Protein AF-A0A7X7KE21-F1 (afdb_monomer_lite)

Structure (mmCIF, N/CA/C/O backbone):
data_AF-A0A7X7KE21-F1
#
_entry.id   AF-A0A7X7KE21-F1
#
loop_
_atom_site.group_PDB
_atom_site.id
_atom_site.type_symbol
_atom_site.label_atom_id
_atom_site.label_alt_id
_atom_site.label_comp_id
_atom_site.label_asym_id
_atom_site.label_entity_id
_atom_site.label_seq_id
_atom_site.pdbx_PDB_ins_code
_atom_site.Cartn_x
_atom_site.Cartn_y
_atom_site.Cartn_z
_atom_site.occupancy
_atom_site.B_iso_or_equiv
_atom_site.auth_seq_id
_atom_site.auth_comp_id
_atom_site.auth_asym_id
_atom_site.auth_atom_id
_atom_site.pdbx_PDB_model_num
ATOM 1 N N . MET A 1 1 ? -4.886 45.426 -7.529 1.00 39.47 1 MET A N 1
ATOM 2 C CA . MET A 1 1 ? -5.131 44.129 -8.197 1.00 39.47 1 MET A CA 1
ATOM 3 C C . MET A 1 1 ? -3.800 43.569 -8.687 1.00 39.47 1 MET A C 1
ATOM 5 O O . MET A 1 1 ? -3.249 44.107 -9.636 1.00 39.47 1 MET A O 1
ATOM 9 N N . ARG A 1 2 ? -3.221 42.576 -7.998 1.00 37.31 2 ARG A N 1
ATOM 10 C CA . ARG A 1 2 ? -1.979 41.909 -8.430 1.00 37.31 2 ARG A CA 1
ATOM 11 C C . ARG A 1 2 ? -2.342 40.585 -9.100 1.00 37.31 2 ARG A C 1
ATOM 13 O O . ARG A 1 2 ? -2.834 39.679 -8.438 1.00 37.31 2 ARG A O 1
ATOM 20 N N . SER A 1 3 ? -2.113 40.518 -10.407 1.00 41.53 3 SER A N 1
ATOM 21 C CA . SER A 1 3 ? -2.098 39.284 -11.190 1.00 41.53 3 SER A CA 1
ATOM 22 C C . SER A 1 3 ? -0.926 38.421 -10.714 1.00 41.53 3 SER A C 1
ATOM 24 O O . SER A 1 3 ? 0.230 38.829 -10.827 1.00 41.53 3 SER A O 1
ATOM 26 N N . LEU A 1 4 ? -1.220 37.256 -10.131 1.00 38.09 4 LEU A N 1
ATOM 27 C CA . LEU A 1 4 ? -0.234 36.200 -9.914 1.00 38.09 4 LEU A CA 1
ATOM 28 C C . LEU A 1 4 ? -0.260 35.291 -11.139 1.00 38.09 4 LEU A C 1
ATOM 30 O O . LEU A 1 4 ? -1.099 34.401 -11.264 1.00 38.09 4 LEU A O 1
ATOM 34 N N . SER A 1 5 ? 0.672 35.546 -12.051 1.00 42.53 5 SER A N 1
ATOM 35 C CA . SER A 1 5 ? 0.975 34.651 -13.160 1.00 42.53 5 SER A CA 1
ATOM 36 C C . SER A 1 5 ? 1.654 33.396 -12.601 1.00 42.53 5 SER A C 1
ATOM 38 O O . SER A 1 5 ? 2.823 33.432 -12.217 1.00 42.53 5 SER A O 1
ATOM 40 N N . VAL A 1 6 ? 0.916 32.287 -12.498 1.00 44.84 6 VAL A N 1
ATOM 41 C CA . VAL A 1 6 ? 1.470 30.975 -12.129 1.00 44.84 6 VAL A CA 1
ATOM 42 C C . VAL A 1 6 ? 1.762 30.201 -13.410 1.00 44.84 6 VAL A C 1
ATOM 44 O O . VAL A 1 6 ? 1.015 29.324 -13.831 1.00 44.84 6 VAL A O 1
ATOM 47 N N . SER A 1 7 ? 2.892 30.529 -14.034 1.00 48.69 7 SER A N 1
ATOM 48 C CA . SER A 1 7 ? 3.575 29.621 -14.957 1.00 48.69 7 SER A CA 1
ATOM 49 C C . SER A 1 7 ? 4.307 28.564 -14.127 1.00 48.69 7 SER A C 1
ATOM 51 O O . SER A 1 7 ? 5.497 28.678 -13.836 1.00 48.69 7 SER A O 1
ATOM 53 N N . GLY A 1 8 ? 3.587 27.528 -13.714 1.00 43.62 8 GLY A N 1
ATOM 54 C CA . GLY A 1 8 ? 4.168 26.329 -13.128 1.00 43.62 8 GLY A CA 1
ATOM 55 C C . GLY A 1 8 ? 3.390 25.136 -13.640 1.00 43.62 8 GLY A C 1
ATOM 56 O O . GLY A 1 8 ? 2.171 25.115 -13.501 1.00 43.62 8 GLY A O 1
ATOM 57 N N . ARG A 1 9 ? 4.069 24.155 -14.253 1.00 43.41 9 ARG A N 1
ATOM 58 C CA . ARG A 1 9 ? 3.460 22.860 -14.594 1.00 43.41 9 ARG A CA 1
ATOM 59 C C . ARG A 1 9 ? 2.644 22.392 -13.391 1.00 43.41 9 ARG A C 1
ATOM 61 O O . ARG A 1 9 ? 3.226 22.133 -12.338 1.00 43.41 9 ARG A O 1
ATOM 68 N N . SER A 1 10 ? 1.324 22.303 -13.549 1.00 46.75 10 SER A N 1
ATOM 69 C CA . SER A 1 10 ? 0.475 21.594 -12.598 1.00 46.75 10 SER A CA 1
ATOM 70 C C . SER A 1 10 ? 0.991 20.163 -12.562 1.00 46.75 10 SER A C 1
ATOM 72 O O . SER A 1 10 ? 0.766 19.383 -13.486 1.00 46.75 10 SER A O 1
ATOM 74 N N . VAL A 1 11 ? 1.779 19.836 -11.540 1.00 55.41 11 VAL A N 1
ATOM 75 C CA . VAL A 1 11 ? 2.056 18.446 -11.202 1.00 55.41 11 VAL A CA 1
ATOM 76 C C . VAL A 1 11 ? 0.719 17.930 -10.698 1.00 55.41 11 VAL A C 1
ATOM 78 O O . VAL A 1 11 ? 0.374 18.137 -9.536 1.00 55.41 11 VAL A O 1
ATOM 81 N N . ASN A 1 12 ? -0.083 17.378 -11.608 1.00 69.38 12 ASN A N 1
ATOM 82 C CA . ASN A 1 12 ? -1.365 16.786 -11.266 1.00 69.38 12 ASN A CA 1
ATOM 83 C C . ASN A 1 12 ? -1.078 15.679 -10.254 1.00 69.38 12 ASN A C 1
ATOM 85 O O . ASN A 1 12 ? -0.478 14.658 -10.594 1.00 69.38 12 ASN A O 1
ATOM 89 N N . ALA A 1 13 ? -1.438 15.923 -8.993 1.00 76.62 13 ALA A N 1
ATOM 90 C CA . ALA A 1 13 ? -1.272 14.934 -7.947 1.00 76.62 13 ALA A CA 1
ATOM 91 C C . ALA A 1 13 ? -2.012 13.655 -8.374 1.00 76.62 13 ALA A C 1
ATOM 93 O O . ALA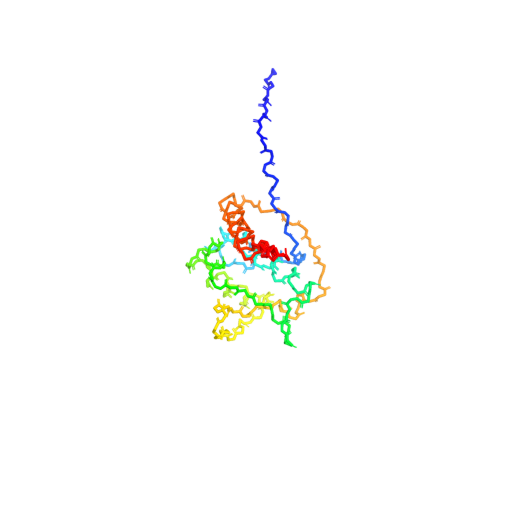 A 1 13 ? -3.138 13.744 -8.872 1.00 76.62 13 ALA A O 1
ATOM 94 N N . PRO A 1 14 ? -1.397 12.472 -8.226 1.00 85.00 14 PRO A N 1
ATOM 95 C CA . PRO A 1 14 ? -2.028 11.234 -8.646 1.00 85.00 14 PRO A CA 1
ATOM 96 C C . PRO A 1 14 ? -3.338 11.031 -7.880 1.00 85.00 14 PRO A C 1
ATOM 98 O O . PRO A 1 14 ? -3.384 11.164 -6.654 1.00 85.00 14 PRO A O 1
ATOM 101 N N . LEU A 1 15 ? -4.388 10.697 -8.631 1.00 91.44 15 LEU A N 1
ATOM 102 C CA . LEU A 1 15 ? -5.665 10.252 -8.091 1.00 91.44 15 LEU A CA 1
ATOM 103 C C . LEU A 1 15 ? -5.567 8.769 -7.750 1.00 91.44 15 LEU A C 1
ATOM 105 O O . LEU A 1 15 ? -5.168 7.952 -8.580 1.00 91.44 15 LEU A O 1
ATOM 109 N N . LEU A 1 16 ? -5.934 8.435 -6.521 1.00 93.56 16 LEU A N 1
ATOM 110 C CA . LEU A 1 16 ? -5.954 7.080 -6.003 1.00 93.56 16 LEU A CA 1
ATOM 111 C C . LEU A 1 16 ? -7.399 6.633 -5.802 1.00 93.56 16 LEU A C 1
ATOM 113 O O . LEU A 1 16 ? -8.150 7.282 -5.082 1.00 93.56 16 LEU A O 1
ATOM 117 N N . ALA A 1 17 ? -7.774 5.513 -6.410 1.00 93.31 17 ALA A N 1
ATOM 118 C CA . ALA A 1 17 ? -8.998 4.794 -6.075 1.00 93.31 17 ALA A CA 1
ATOM 119 C C . ALA A 1 17 ? -8.814 4.042 -4.751 1.00 93.31 17 ALA A C 1
ATOM 121 O O . ALA A 1 17 ? -7.953 3.166 -4.668 1.00 93.31 17 ALA A O 1
ATOM 122 N N . VAL A 1 18 ? -9.610 4.382 -3.738 1.00 93.50 18 VAL A N 1
ATOM 123 C CA . VAL A 1 18 ? -9.610 3.744 -2.410 1.00 93.50 18 VAL A CA 1
ATOM 124 C C . VAL A 1 18 ? -11.040 3.423 -1.969 1.00 93.50 18 VAL A C 1
ATOM 126 O O . VAL A 1 18 ? -11.953 4.127 -2.410 1.00 93.50 18 VAL A O 1
ATOM 129 N N . PRO A 1 19 ? -11.261 2.402 -1.118 1.00 92.94 19 PRO A N 1
ATOM 130 C CA . PRO A 1 19 ? -12.591 2.118 -0.584 1.00 92.94 19 PRO A CA 1
ATOM 131 C C . PRO A 1 19 ? -13.197 3.360 0.084 1.00 92.94 19 PRO A C 1
ATOM 133 O O . PRO A 1 19 ? -12.514 4.079 0.821 1.00 92.94 19 PRO A O 1
ATOM 136 N N . ALA A 1 20 ? -14.459 3.654 -0.222 1.00 91.69 20 ALA A N 1
ATOM 137 C CA . ALA A 1 20 ? -15.101 4.917 0.127 1.00 91.69 20 ALA A CA 1
ATOM 138 C C . ALA A 1 20 ? -15.248 5.111 1.640 1.00 91.69 20 ALA A C 1
ATOM 140 O O . ALA A 1 20 ? -15.083 6.232 2.119 1.00 91.69 20 ALA A O 1
ATOM 141 N N . GLU A 1 21 ? -15.480 4.021 2.373 1.00 91.25 21 GLU A N 1
ATOM 142 C CA . GLU A 1 21 ? -15.661 4.013 3.829 1.00 91.25 21 GLU A CA 1
ATOM 143 C C . GLU A 1 21 ? -14.356 4.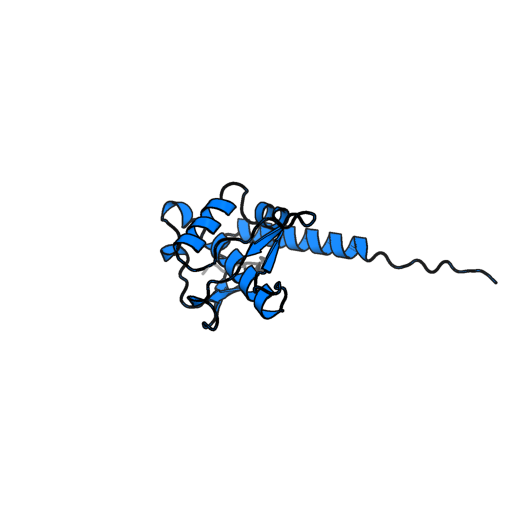221 4.607 1.00 91.25 21 GLU A C 1
ATOM 145 O O . GLU A 1 21 ? -14.380 4.474 5.809 1.00 91.25 21 GLU A O 1
ATOM 150 N N . ILE A 1 22 ? -13.202 4.148 3.937 1.00 92.44 22 ILE A N 1
ATOM 151 C CA . ILE A 1 22 ? -11.912 4.300 4.600 1.00 92.44 22 ILE A CA 1
ATOM 152 C C . ILE A 1 22 ? -11.527 5.773 4.703 1.00 92.44 22 ILE A C 1
ATOM 154 O O . ILE A 1 22 ? -11.245 6.456 3.708 1.00 92.44 22 ILE A O 1
ATOM 158 N N . ASP A 1 23 ? -11.434 6.233 5.949 1.00 91.75 23 ASP A N 1
ATOM 159 C CA . ASP A 1 23 ? -10.717 7.440 6.336 1.00 91.75 23 ASP A CA 1
ATOM 160 C C . ASP A 1 23 ? -9.365 7.062 6.976 1.00 91.75 23 ASP A C 1
ATOM 162 O O . ASP A 1 23 ? -9.325 6.565 8.106 1.00 91.75 23 ASP A O 1
ATOM 166 N N . PRO A 1 24 ? -8.233 7.295 6.286 1.00 88.25 24 PRO A N 1
ATOM 167 C CA . PRO A 1 24 ? -6.908 6.973 6.809 1.00 88.25 24 PRO A CA 1
ATOM 168 C C . PRO A 1 24 ? -6.589 7.641 8.147 1.00 88.25 24 PRO A C 1
ATOM 170 O O . PRO A 1 24 ? -5.793 7.103 8.911 1.00 88.25 24 PRO A O 1
ATOM 173 N N . GLU A 1 25 ? -7.157 8.815 8.439 1.00 90.56 25 GLU A N 1
ATOM 174 C CA . GLU A 1 25 ? -6.875 9.529 9.690 1.00 90.56 25 GLU A CA 1
ATOM 175 C C . GLU A 1 25 ? -7.583 8.900 10.901 1.00 90.56 25 GLU A C 1
ATOM 177 O O . GLU A 1 25 ? -7.117 9.063 12.036 1.00 90.56 25 GLU A O 1
ATOM 182 N N . GLN A 1 26 ? -8.667 8.159 10.649 1.00 91.88 26 GLN A N 1
ATOM 183 C CA . GLN A 1 26 ? -9.404 7.377 11.645 1.00 91.88 26 GLN A CA 1
ATOM 184 C C . GLN A 1 26 ? -8.829 5.969 11.796 1.00 91.88 26 GLN A C 1
ATOM 186 O O . GLN A 1 26 ? -8.735 5.459 12.907 1.00 91.88 26 GLN A O 1
ATOM 191 N N . VAL A 1 27 ? -8.405 5.366 10.683 1.00 93.56 27 VAL A N 1
ATOM 192 C CA . VAL A 1 27 ? -7.820 4.020 10.645 1.00 93.56 27 VAL A CA 1
ATOM 193 C C . VAL A 1 27 ? -6.416 3.988 11.251 1.00 93.56 27 VAL A C 1
ATOM 195 O O . VAL A 1 27 ? -6.046 3.033 11.930 1.00 93.56 27 VAL A O 1
ATOM 198 N N . LEU A 1 28 ? -5.602 5.018 11.009 1.00 95.12 28 LEU A N 1
ATOM 199 C CA . LEU A 1 28 ? -4.234 5.057 11.517 1.00 95.12 28 LEU A CA 1
ATOM 200 C C . LEU A 1 28 ? -4.176 5.640 12.939 1.00 95.12 28 LEU A C 1
ATOM 202 O O . LEU A 1 28 ? -4.790 6.676 13.212 1.00 95.12 28 LEU A O 1
ATOM 206 N N . PRO A 1 29 ? -3.342 5.075 13.837 1.00 95.19 29 PRO A N 1
ATOM 207 C CA . PRO A 1 29 ? -3.103 5.671 15.146 1.00 95.19 29 PRO A CA 1
ATOM 208 C C . PRO A 1 29 ? -2.502 7.073 14.994 1.00 95.19 29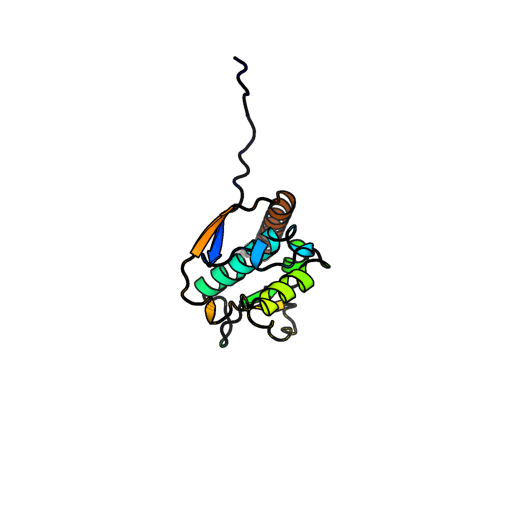 PRO A C 1
ATOM 210 O O . PRO A 1 29 ? -1.776 7.345 14.036 1.00 95.19 29 PRO A O 1
ATOM 213 N N . THR A 1 30 ? -2.720 7.956 15.975 1.00 95.19 30 THR A N 1
ATOM 214 C CA . THR A 1 30 ? -2.327 9.381 15.917 1.00 95.19 30 THR A CA 1
ATOM 215 C C . THR A 1 30 ? -0.884 9.599 15.451 1.00 95.19 30 THR A C 1
ATOM 217 O O . THR A 1 30 ? -0.625 10.439 14.591 1.00 95.19 30 THR A O 1
ATOM 220 N N . ARG A 1 31 ? 0.057 8.780 15.942 1.00 94.88 31 ARG A N 1
ATOM 221 C CA . ARG A 1 31 ? 1.487 8.835 15.577 1.00 94.88 31 ARG A CA 1
ATOM 222 C C . ARG A 1 31 ? 1.777 8.562 14.090 1.00 94.88 31 ARG A C 1
ATOM 224 O O . ARG A 1 31 ? 2.839 8.931 13.600 1.00 94.88 31 ARG A O 1
ATOM 231 N N . LEU A 1 32 ? 0.855 7.906 13.383 1.00 95.31 32 LEU A N 1
ATOM 232 C CA . LEU A 1 32 ? 0.951 7.533 11.971 1.00 95.31 32 LEU A CA 1
ATOM 233 C C . LEU A 1 32 ? 0.065 8.378 11.051 1.00 95.31 32 LEU A C 1
ATOM 235 O O . LEU A 1 32 ? 0.140 8.191 9.840 1.00 95.31 32 LEU A O 1
ATOM 239 N N . ARG A 1 33 ? -0.715 9.341 11.555 1.00 94.38 33 ARG A N 1
ATOM 240 C CA . ARG A 1 33 ? -1.578 10.185 10.701 1.00 94.38 33 ARG A CA 1
ATOM 241 C C . ARG A 1 33 ? -0.802 10.958 9.635 1.00 94.38 33 ARG A C 1
ATOM 243 O O . ARG A 1 33 ? -1.250 11.069 8.500 1.00 94.38 33 ARG A O 1
ATOM 250 N N . CYS A 1 34 ? 0.436 11.368 9.928 1.00 93.69 34 CYS A N 1
ATOM 251 C CA . CYS A 1 34 ? 1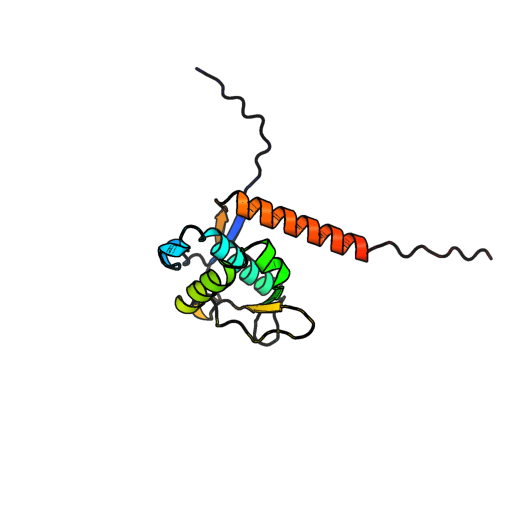.343 11.966 8.936 1.00 93.69 34 CYS A CA 1
ATOM 252 C C . CYS A 1 34 ? 1.751 11.004 7.797 1.00 93.69 34 CYS A C 1
ATOM 254 O O . CYS A 1 34 ? 2.460 11.392 6.870 1.00 93.69 34 CYS A O 1
ATOM 256 N N . ARG A 1 35 ? 1.346 9.731 7.877 1.00 95.69 35 ARG A N 1
ATOM 257 C CA . ARG A 1 35 ? 1.572 8.667 6.895 1.00 95.69 35 ARG A CA 1
ATOM 258 C C . ARG A 1 35 ? 0.279 8.216 6.205 1.00 95.69 35 ARG A C 1
ATOM 260 O O . ARG A 1 35 ? 0.358 7.238 5.466 1.00 95.69 35 ARG A O 1
ATOM 267 N N . ALA A 1 36 ? -0.841 8.924 6.378 1.00 96.38 36 ALA A N 1
ATOM 268 C CA . ALA A 1 36 ? -2.128 8.654 5.723 1.00 96.38 36 ALA A CA 1
ATOM 269 C C . ALA A 1 36 ? -1.991 8.363 4.219 1.00 96.38 36 ALA A C 1
ATOM 271 O O . ALA A 1 36 ? -2.475 7.351 3.721 1.00 96.38 36 ALA A O 1
ATOM 272 N N . ASP A 1 37 ? -1.218 9.182 3.516 1.00 96.06 37 ASP A N 1
ATOM 273 C CA . ASP A 1 37 ? -0.979 9.032 2.082 1.00 96.06 37 ASP A CA 1
ATOM 274 C C . ASP A 1 37 ? -0.238 7.740 1.701 1.00 96.06 37 ASP A C 1
ATOM 276 O O . ASP A 1 37 ? -0.475 7.183 0.629 1.00 96.06 37 ASP A O 1
ATOM 280 N N . ASN A 1 38 ? 0.621 7.213 2.583 1.00 96.31 38 ASN A N 1
ATOM 281 C CA . ASN A 1 38 ? 1.251 5.909 2.358 1.00 96.31 38 ASN A CA 1
ATOM 282 C C . ASN A 1 38 ? 0.214 4.782 2.426 1.00 96.31 38 ASN A C 1
ATOM 284 O O . ASN A 1 38 ? 0.282 3.848 1.630 1.00 96.31 38 ASN A O 1
ATOM 288 N N . ALA A 1 39 ? -0.734 4.873 3.365 1.00 96.69 39 ALA A N 1
ATOM 289 C CA . ALA A 1 39 ? -1.827 3.914 3.479 1.00 96.69 39 ALA A CA 1
ATOM 290 C C . ALA A 1 39 ? -2.743 3.987 2.250 1.00 96.69 39 ALA A C 1
ATOM 292 O O . ALA A 1 39 ? -2.993 2.962 1.625 1.00 96.69 39 ALA A O 1
ATOM 293 N N . LEU A 1 40 ? -3.149 5.194 1.836 1.00 96.62 40 LEU A N 1
ATOM 294 C CA . LEU A 1 40 ? -3.952 5.404 0.624 1.00 96.62 40 LEU A CA 1
ATOM 295 C C . LEU A 1 40 ? -3.282 4.809 -0.616 1.00 96.62 40 LEU A C 1
ATOM 297 O O . LEU A 1 40 ? -3.918 4.087 -1.381 1.00 96.62 40 LEU A O 1
ATOM 301 N N . TRP A 1 41 ? -1.988 5.079 -0.803 1.00 96.38 41 TRP A N 1
ATOM 302 C CA . TRP A 1 41 ? -1.231 4.526 -1.921 1.00 96.38 41 TRP A CA 1
ATOM 303 C C . TRP A 1 41 ? -1.196 2.993 -1.895 1.00 96.38 41 TRP A C 1
ATOM 305 O O . TRP A 1 41 ? -1.359 2.352 -2.937 1.00 96.38 41 TRP A O 1
ATOM 315 N N . MET A 1 42 ? -1.018 2.395 -0.715 1.00 96.31 42 MET A N 1
ATOM 316 C CA . MET A 1 42 ? -1.007 0.944 -0.562 1.00 96.31 42 MET A CA 1
ATOM 317 C C . MET A 1 42 ? -2.376 0.329 -0.878 1.00 96.31 42 MET A C 1
ATOM 319 O O . MET A 1 42 ? -2.439 -0.607 -1.673 1.00 96.31 42 MET A O 1
ATOM 323 N N . LEU A 1 43 ? -3.462 0.880 -0.326 1.00 96.50 43 LEU A N 1
ATOM 324 C CA . LEU A 1 43 ? -4.829 0.413 -0.584 1.00 96.50 43 LEU A CA 1
ATOM 325 C C . LEU A 1 43 ? -5.187 0.514 -2.064 1.00 96.50 43 LEU A C 1
ATOM 327 O O . LEU A 1 43 ? -5.696 -0.444 -2.639 1.00 96.50 43 LEU A O 1
ATOM 331 N N . HIS A 1 44 ? -4.840 1.633 -2.698 1.00 96.31 44 HIS A N 1
ATOM 332 C CA . HIS A 1 44 ? -5.001 1.806 -4.134 1.00 96.31 44 HIS A CA 1
ATOM 333 C C . HIS A 1 44 ? -4.238 0.753 -4.936 1.00 96.31 44 HIS A C 1
ATOM 335 O O . HIS A 1 44 ? -4.780 0.165 -5.866 1.00 96.31 44 HIS A O 1
ATOM 341 N N . THR A 1 45 ? -2.984 0.491 -4.567 1.00 96.19 45 THR A N 1
ATOM 342 C CA . THR A 1 45 ? -2.147 -0.486 -5.271 1.00 96.19 45 THR A CA 1
ATOM 343 C C . THR A 1 45 ? -2.723 -1.896 -5.160 1.00 96.19 45 THR A C 1
ATOM 345 O O . THR A 1 45 ? -2.720 -2.626 -6.150 1.00 96.19 45 THR A O 1
ATOM 348 N N . ILE A 1 46 ? -3.233 -2.274 -3.983 1.00 96.06 46 ILE A N 1
ATOM 349 C CA . ILE A 1 46 ? -3.908 -3.560 -3.786 1.00 96.06 46 ILE A CA 1
ATOM 350 C C . ILE A 1 46 ? -5.177 -3.611 -4.634 1.00 96.06 46 ILE A C 1
ATOM 352 O O . ILE A 1 46 ? -5.309 -4.510 -5.454 1.00 96.06 46 ILE A O 1
ATOM 356 N N . ALA A 1 47 ? -6.053 -2.614 -4.507 1.00 94.75 47 ALA A N 1
ATOM 357 C CA . ALA A 1 47 ? -7.323 -2.563 -5.222 1.00 94.75 47 ALA A CA 1
ATOM 358 C C . ALA A 1 47 ? -7.153 -2.654 -6.744 1.00 94.75 47 ALA A C 1
ATOM 360 O O . ALA A 1 47 ? -7.817 -3.453 -7.396 1.00 94.75 47 ALA A O 1
ATOM 361 N N . VAL A 1 48 ? -6.228 -1.876 -7.310 1.00 94.38 48 VAL A N 1
ATOM 362 C CA . VAL A 1 48 ? -5.964 -1.875 -8.753 1.00 94.38 48 VAL A CA 1
ATOM 363 C C . VAL A 1 48 ? -5.423 -3.224 -9.222 1.00 94.38 48 VAL A C 1
ATOM 365 O O . VAL A 1 48 ? -5.899 -3.752 -10.221 1.00 94.38 48 VAL A O 1
ATOM 368 N N . LYS A 1 49 ? -4.464 -3.816 -8.500 1.00 95.19 49 LYS A N 1
ATOM 369 C CA . LYS A 1 49 ? -3.934 -5.143 -8.850 1.00 95.19 49 LYS A CA 1
ATOM 370 C C . LYS A 1 49 ? -4.999 -6.230 -8.744 1.00 95.19 49 LYS A C 1
ATOM 372 O O . LYS A 1 49 ? -5.068 -7.082 -9.620 1.00 95.19 49 LYS A O 1
ATOM 377 N N . THR A 1 50 ? -5.850 -6.177 -7.722 1.00 93.81 50 THR A N 1
ATOM 378 C CA . THR A 1 50 ? -6.996 -7.081 -7.590 1.00 93.81 50 THR A CA 1
ATOM 379 C C . THR A 1 50 ? -7.968 -6.917 -8.757 1.00 93.81 50 THR A C 1
ATOM 381 O O . THR A 1 50 ? -8.358 -7.914 -9.354 1.00 93.81 50 THR A O 1
ATOM 384 N N . ALA A 1 51 ? -8.298 -5.683 -9.149 1.00 92.25 51 ALA A N 1
ATOM 385 C CA . ALA A 1 51 ? -9.196 -5.413 -10.274 1.00 92.25 51 ALA A CA 1
ATOM 386 C C . ALA A 1 51 ? -8.644 -5.908 -11.624 1.00 92.25 51 ALA A C 1
ATOM 388 O O . ALA A 1 51 ? -9.410 -6.364 -12.467 1.00 92.25 51 ALA A O 1
ATOM 389 N N . TYR A 1 52 ? -7.322 -5.864 -11.820 1.00 94.44 52 TYR A N 1
ATOM 390 C CA . TYR A 1 52 ? -6.665 -6.426 -13.006 1.00 94.44 52 TYR A CA 1
ATOM 391 C C . TYR A 1 52 ? -6.423 -7.943 -12.930 1.00 94.44 52 TYR A C 1
ATOM 393 O O . TYR A 1 52 ? -5.822 -8.506 -13.843 1.00 94.44 52 TYR A O 1
ATOM 401 N N . GLY A 1 53 ? -6.862 -8.616 -11.863 1.00 93.56 53 GLY A N 1
ATOM 402 C CA . GLY A 1 53 ? -6.651 -10.053 -11.684 1.00 93.56 53 GLY A CA 1
ATOM 403 C C . GLY A 1 53 ? -5.195 -10.438 -11.401 1.00 93.56 53 GLY A C 1
ATOM 404 O O . GLY A 1 53 ? -4.821 -11.595 -11.561 1.00 93.56 53 GLY A O 1
ATOM 405 N N . GLU A 1 54 ? -4.353 -9.498 -10.954 1.00 94.31 54 GLU A N 1
ATOM 406 C CA . GLU A 1 54 ? -2.965 -9.752 -10.541 1.00 94.31 54 GLU A CA 1
ATOM 407 C C . GLU A 1 54 ? -2.883 -10.334 -9.115 1.00 94.31 54 GLU A C 1
ATOM 409 O O . GLU A 1 54 ? -2.116 -9.864 -8.261 1.00 94.31 54 GLU A O 1
ATOM 414 N N . THR A 1 55 ? -3.695 -11.352 -8.844 1.00 94.38 55 THR A N 1
ATOM 415 C CA . THR A 1 55 ? -3.764 -12.060 -7.563 1.00 94.38 55 THR A CA 1
ATOM 416 C C . THR A 1 55 ? -3.345 -13.516 -7.712 1.00 94.38 55 THR A C 1
ATOM 418 O O . THR A 1 55 ? -3.409 -14.090 -8.796 1.00 94.38 55 THR A O 1
ATOM 421 N N . ASP A 1 56 ? -2.913 -14.135 -6.616 1.00 93.38 56 ASP A N 1
ATOM 422 C CA . ASP A 1 56 ? -2.819 -15.593 -6.552 1.00 93.38 56 ASP A CA 1
ATOM 423 C C . ASP A 1 56 ? -4.200 -16.252 -6.363 1.00 93.38 56 ASP A C 1
ATOM 425 O O . ASP A 1 56 ? -5.227 -15.576 -6.270 1.00 93.38 56 ASP A O 1
ATOM 429 N N . GLU A 1 57 ? -4.219 -17.584 -6.277 1.00 92.69 57 GLU A N 1
ATOM 430 C CA . GLU A 1 57 ? -5.426 -18.405 -6.078 1.00 92.69 57 GLU A CA 1
ATOM 431 C C . GLU A 1 57 ? -6.203 -18.059 -4.797 1.00 92.69 57 GLU A C 1
ATOM 433 O O . GLU A 1 57 ? -7.383 -18.374 -4.675 1.00 92.69 57 GLU A O 1
ATOM 438 N N . ARG A 1 58 ? -5.554 -17.401 -3.830 1.00 91.88 58 ARG A N 1
ATOM 439 C CA . ARG A 1 58 ? -6.150 -16.988 -2.554 1.00 91.88 58 ARG A CA 1
ATOM 440 C C . ARG A 1 58 ? -6.548 -15.507 -2.548 1.00 91.88 58 ARG A C 1
ATOM 442 O O . ARG A 1 58 ? -6.989 -14.995 -1.514 1.00 91.88 58 ARG A O 1
ATOM 449 N N . GLY A 1 59 ? -6.390 -14.813 -3.674 1.00 93.31 59 GLY A N 1
ATOM 450 C CA . GLY A 1 59 ? -6.720 -13.399 -3.830 1.00 93.31 59 GLY A CA 1
ATOM 451 C C . GLY A 1 59 ? -5.631 -12.436 -3.347 1.00 93.31 59 GLY A C 1
ATOM 452 O O . GLY A 1 59 ? -5.882 -11.235 -3.287 1.00 93.31 59 GLY A O 1
ATOM 453 N N . TYR A 1 60 ? -4.428 -12.905 -2.996 1.00 96.06 60 TYR A N 1
ATOM 454 C CA . TYR A 1 60 ? -3.351 -12.015 -2.555 1.00 96.06 60 TYR A CA 1
ATOM 455 C C . TYR A 1 60 ? -2.623 -11.393 -3.746 1.00 96.06 60 TYR A C 1
ATOM 457 O O . TYR A 1 60 ? -2.140 -12.084 -4.643 1.00 96.06 60 TYR A O 1
ATOM 465 N N . VAL A 1 61 ? -2.453 -10.072 -3.710 1.00 95.06 61 VAL A N 1
ATOM 466 C CA . VAL A 1 61 ? -1.583 -9.344 -4.631 1.00 95.06 61 VAL A CA 1
ATOM 467 C C . VAL A 1 61 ? -0.141 -9.409 -4.148 1.00 95.06 61 VAL A C 1
ATOM 469 O O . VAL A 1 61 ? 0.166 -9.207 -2.969 1.00 95.06 61 VAL A O 1
ATOM 472 N N . ARG A 1 62 ? 0.789 -9.649 -5.069 1.00 94.44 62 ARG A N 1
ATOM 473 C CA . ARG A 1 62 ? 2.222 -9.658 -4.751 1.00 94.44 62 ARG A CA 1
ATOM 474 C C . ARG A 1 62 ? 2.785 -8.247 -4.849 1.00 94.44 62 ARG A C 1
ATOM 476 O O . ARG A 1 62 ? 2.808 -7.658 -5.931 1.00 94.44 62 ARG A O 1
ATOM 483 N N . LEU A 1 63 ? 3.298 -7.726 -3.734 1.00 94.62 63 LEU A N 1
ATOM 484 C CA . LEU A 1 63 ? 4.019 -6.452 -3.698 1.00 94.62 63 LEU A CA 1
ATOM 485 C C . LEU A 1 63 ? 5.487 -6.691 -3.341 1.00 94.62 63 LEU A C 1
ATOM 487 O O . LEU A 1 63 ? 5.816 -7.268 -2.301 1.00 94.62 63 LEU A O 1
ATOM 491 N N . HIS A 1 64 ? 6.390 -6.237 -4.213 1.00 92.88 64 HIS A N 1
ATOM 492 C CA . HIS A 1 64 ? 7.827 -6.372 -3.995 1.00 92.88 64 HIS A CA 1
ATOM 493 C C . HIS A 1 64 ? 8.296 -5.487 -2.841 1.00 92.88 64 HIS A C 1
ATOM 495 O O . HIS A 1 64 ? 8.090 -4.271 -2.836 1.00 92.88 64 HIS A O 1
ATOM 501 N N . SER A 1 65 ? 9.049 -6.075 -1.911 1.00 90.12 65 SER A N 1
ATOM 502 C CA . SER A 1 65 ? 9.580 -5.365 -0.744 1.00 90.12 65 SER A CA 1
ATOM 503 C C . SER A 1 65 ? 10.557 -4.245 -1.121 1.00 90.12 65 SER A C 1
ATOM 505 O O . SER A 1 65 ? 10.799 -3.341 -0.326 1.00 90.12 65 SER A O 1
ATOM 507 N N . ALA A 1 66 ? 11.172 -4.297 -2.307 1.00 90.50 66 ALA A N 1
ATOM 508 C CA . ALA A 1 66 ? 12.004 -3.207 -2.819 1.00 90.50 66 ALA A CA 1
ATOM 509 C C . ALA A 1 66 ? 11.161 -1.973 -3.178 1.00 90.50 66 ALA A C 1
ATOM 511 O O . ALA A 1 66 ? 11.457 -0.890 -2.682 1.00 90.50 66 ALA A O 1
ATOM 512 N N . ILE A 1 67 ? 10.072 -2.168 -3.930 1.00 93.06 67 ILE A N 1
ATOM 513 C CA . ILE A 1 67 ? 9.137 -1.104 -4.329 1.00 93.06 67 ILE A CA 1
ATOM 514 C C . ILE A 1 67 ? 8.504 -0.474 -3.089 1.00 93.06 67 ILE A C 1
ATOM 516 O O . ILE A 1 67 ? 8.537 0.744 -2.918 1.00 93.06 67 ILE A O 1
ATOM 520 N N . LEU A 1 68 ? 8.002 -1.315 -2.174 1.00 92.56 68 LEU A N 1
ATOM 521 C CA . LEU A 1 68 ? 7.418 -0.842 -0.921 1.00 92.56 68 LEU A CA 1
ATOM 522 C C . LEU A 1 68 ? 8.402 0.024 -0.137 1.00 92.56 68 LEU A C 1
ATOM 524 O O . LEU A 1 68 ? 8.003 1.078 0.325 1.00 92.56 68 LEU A O 1
ATOM 528 N N . ARG A 1 69 ? 9.681 -0.368 -0.036 1.00 90.94 69 ARG A N 1
ATOM 529 C CA . ARG A 1 69 ? 10.713 0.416 0.671 1.00 90.94 69 ARG A CA 1
ATOM 530 C C . ARG A 1 69 ? 11.119 1.703 -0.051 1.00 90.94 69 ARG A C 1
ATOM 532 O O . ARG A 1 69 ? 11.528 2.653 0.615 1.00 90.94 69 ARG A O 1
ATOM 539 N N . GLY A 1 70 ? 11.050 1.726 -1.382 1.00 91.38 70 GLY A N 1
ATOM 540 C CA . GLY A 1 70 ? 11.314 2.924 -2.184 1.00 91.38 70 GLY A CA 1
ATOM 541 C C . GLY A 1 70 ? 10.228 3.988 -2.007 1.00 91.38 70 GLY A C 1
ATOM 542 O O . GLY A 1 70 ? 10.521 5.184 -1.959 1.00 91.38 70 GLY A O 1
ATOM 543 N N . ILE A 1 71 ? 8.979 3.548 -1.839 1.00 94.44 71 ILE A N 1
ATOM 544 C CA . ILE A 1 71 ? 7.816 4.429 -1.710 1.00 94.44 71 ILE A CA 1
ATOM 545 C C . ILE A 1 71 ? 7.522 4.738 -0.241 1.00 94.44 71 ILE A C 1
ATOM 547 O O . ILE A 1 71 ? 7.551 5.898 0.163 1.00 94.44 71 ILE A O 1
ATOM 551 N N . MET A 1 72 ? 7.321 3.717 0.584 1.00 91.12 72 MET A N 1
ATOM 552 C CA . MET A 1 72 ? 7.106 3.809 2.026 1.00 91.12 72 MET A CA 1
ATOM 553 C C . MET A 1 72 ? 8.446 3.556 2.720 1.00 91.12 72 MET A C 1
ATOM 555 O O . MET A 1 72 ? 9.053 2.505 2.545 1.00 91.12 72 MET A O 1
ATOM 559 N N . SER A 1 73 ? 8.955 4.508 3.505 1.00 88.50 73 SER A N 1
ATOM 560 C CA . SER A 1 73 ? 10.273 4.340 4.134 1.00 88.50 73 SER A CA 1
ATOM 561 C C . SER A 1 73 ? 10.369 3.018 4.915 1.00 88.50 73 SER A C 1
ATOM 563 O O . SER A 1 73 ? 9.375 2.539 5.465 1.00 88.50 73 SER A O 1
ATOM 565 N N . LYS A 1 74 ? 11.578 2.441 5.015 1.00 89.81 74 LYS A N 1
ATOM 566 C CA . LYS A 1 74 ? 11.824 1.143 5.685 1.00 89.81 74 LYS A CA 1
ATOM 567 C C . LYS A 1 74 ? 11.193 1.046 7.083 1.00 89.81 74 LYS A C 1
ATOM 569 O O . LYS A 1 74 ? 10.768 -0.033 7.473 1.00 89.81 74 LYS A O 1
ATOM 574 N N . ARG A 1 75 ? 11.141 2.163 7.818 1.00 90.00 75 ARG A N 1
ATOM 575 C CA . ARG A 1 75 ? 10.531 2.249 9.152 1.00 90.00 75 ARG A CA 1
ATOM 576 C C . ARG A 1 75 ? 9.009 2.405 9.103 1.00 90.00 75 ARG A C 1
ATOM 578 O O . ARG A 1 75 ? 8.318 1.757 9.871 1.00 90.00 75 ARG A O 1
ATOM 585 N N . ALA A 1 76 ? 8.485 3.235 8.199 1.00 90.00 76 ALA A N 1
ATOM 586 C CA . ALA A 1 76 ? 7.049 3.506 8.133 1.00 90.00 76 ALA A CA 1
ATOM 587 C C . ALA A 1 76 ? 6.246 2.321 7.576 1.00 90.00 76 ALA A C 1
ATOM 589 O O . ALA A 1 76 ? 5.117 2.105 7.997 1.00 90.00 76 ALA A O 1
ATOM 590 N N . GLN A 1 77 ? 6.818 1.556 6.642 1.00 94.31 77 GLN A N 1
ATOM 591 C CA . GLN A 1 77 ? 6.129 0.445 5.984 1.00 94.31 77 GLN A CA 1
ATOM 592 C C . GLN A 1 77 ? 5.524 -0.579 6.963 1.00 94.31 77 GLN A C 1
ATOM 594 O O . GLN A 1 77 ? 4.317 -0.797 6.874 1.00 94.31 77 GLN A O 1
ATOM 599 N N . PRO A 1 78 ? 6.283 -1.212 7.880 1.00 94.88 78 PRO A N 1
ATOM 600 C CA . PRO A 1 78 ? 5.707 -2.212 8.778 1.00 94.88 78 PRO A CA 1
ATOM 601 C C . PRO A 1 78 ? 4.658 -1.612 9.719 1.00 94.88 78 PRO A C 1
ATOM 603 O O . PRO A 1 78 ? 3.644 -2.249 9.970 1.00 94.88 78 PRO A O 1
ATOM 606 N N . GLU A 1 79 ? 4.862 -0.377 10.183 1.00 95.94 79 GLU A N 1
ATOM 607 C CA . GLU A 1 79 ? 3.935 0.292 11.098 1.00 95.94 79 GLU A CA 1
ATOM 608 C C . GLU A 1 79 ? 2.593 0.621 10.427 1.00 95.94 79 GLU A C 1
ATOM 610 O O . GLU A 1 79 ? 1.542 0.410 11.024 1.00 95.94 79 GLU A O 1
ATOM 615 N N . VAL A 1 80 ? 2.618 1.095 9.175 1.00 96.44 80 VAL A N 1
ATOM 616 C CA . VAL A 1 80 ? 1.395 1.358 8.398 1.00 96.44 80 VAL A CA 1
ATOM 617 C C . VAL A 1 80 ? 0.668 0.058 8.067 1.00 96.44 80 VAL A C 1
ATOM 619 O O . VAL A 1 80 ? -0.549 0.004 8.188 1.00 96.44 80 VAL A O 1
ATOM 622 N N . VAL A 1 81 ? 1.396 -0.994 7.677 1.00 96.62 81 VAL A N 1
ATOM 623 C CA . VAL A 1 81 ? 0.784 -2.302 7.395 1.00 96.62 81 VAL A CA 1
ATOM 624 C C . VAL A 1 81 ? 0.100 -2.859 8.632 1.00 96.62 81 VAL A C 1
ATOM 626 O O . VAL A 1 81 ? -1.047 -3.273 8.531 1.00 96.62 81 VAL A O 1
ATOM 629 N N . GLN A 1 82 ? 0.774 -2.838 9.783 1.00 97.12 82 GLN A N 1
ATOM 630 C CA . GLN A 1 82 ? 0.184 -3.339 11.019 1.00 97.12 82 GLN A CA 1
ATOM 631 C C . GLN A 1 82 ? -1.083 -2.560 11.380 1.00 97.12 82 GLN A C 1
ATOM 633 O O . GLN A 1 82 ? -2.106 -3.176 11.632 1.00 97.12 82 GLN A O 1
ATOM 638 N N . ALA A 1 83 ? -1.058 -1.226 11.290 1.00 97.38 83 ALA A N 1
ATOM 639 C CA . ALA A 1 83 ? -2.240 -0.411 11.566 1.00 97.38 83 ALA A CA 1
ATOM 640 C C . ALA A 1 83 ? -3.426 -0.724 10.631 1.00 97.38 83 ALA A C 1
ATOM 642 O O . ALA A 1 83 ? -4.570 -0.711 11.069 1.00 97.38 83 ALA A O 1
ATOM 643 N N . LEU A 1 84 ? -3.168 -1.025 9.353 1.00 97.31 84 LEU A N 1
ATOM 644 C CA . LEU A 1 84 ? -4.218 -1.427 8.410 1.00 97.31 84 LEU A CA 1
ATOM 645 C C . LEU A 1 84 ? -4.778 -2.829 8.701 1.00 97.31 84 LEU A C 1
ATOM 647 O O . LEU A 1 84 ? -5.955 -3.063 8.438 1.00 97.31 84 LEU A O 1
ATOM 651 N N . VAL A 1 85 ? -3.949 -3.743 9.213 1.00 97.38 85 VAL A N 1
ATOM 652 C CA . VAL A 1 85 ? -4.380 -5.081 9.652 1.00 97.38 85 VAL A CA 1
ATOM 653 C C . VAL A 1 85 ? -5.209 -4.981 10.929 1.00 97.38 85 VAL A C 1
ATOM 655 O O . VAL A 1 85 ? -6.290 -5.552 10.992 1.00 97.38 85 VAL A O 1
ATOM 658 N N . ASP A 1 86 ? -4.739 -4.215 11.915 1.00 96.81 86 ASP A N 1
ATOM 659 C CA . ASP A 1 86 ? -5.424 -4.027 13.201 1.00 96.81 86 ASP A CA 1
ATOM 660 C C . ASP A 1 86 ? -6.807 -3.381 13.021 1.00 96.81 86 ASP A C 1
ATOM 662 O O . ASP A 1 86 ? -7.732 -3.663 13.775 1.00 96.81 86 ASP A O 1
ATOM 666 N N . ALA A 1 87 ? -6.955 -2.528 12.006 1.00 96.06 87 ALA A N 1
ATOM 667 C CA . ALA A 1 87 ? -8.220 -1.903 11.630 1.00 96.06 87 ALA A CA 1
ATOM 668 C C . ALA A 1 87 ? -9.068 -2.742 10.652 1.00 96.06 87 ALA A C 1
ATOM 670 O O . ALA A 1 87 ? -10.044 -2.229 10.105 1.00 96.06 87 ALA A O 1
ATOM 671 N N . GLU A 1 88 ? -8.678 -3.993 10.387 1.00 96.19 88 GLU A N 1
ATOM 672 C CA . GLU A 1 88 ? -9.379 -4.930 9.498 1.00 96.19 88 GLU A CA 1
ATOM 673 C C . GLU A 1 88 ? -9.623 -4.374 8.083 1.00 96.19 88 GLU A C 1
ATOM 675 O O . GLU A 1 88 ? -10.627 -4.680 7.439 1.00 96.19 88 GLU A O 1
ATOM 680 N N . VAL A 1 89 ? -8.715 -3.537 7.572 1.00 96.88 89 VAL A N 1
ATOM 681 C CA . VAL A 1 89 ? -8.794 -2.977 6.207 1.00 96.88 89 VAL A CA 1
ATOM 682 C C . VAL A 1 89 ? -8.096 -3.891 5.202 1.00 96.88 89 VAL A C 1
ATOM 684 O O . VAL A 1 89 ? -8.525 -4.034 4.055 1.00 96.88 89 VAL A O 1
ATOM 687 N N . ILE A 1 90 ? -7.002 -4.516 5.631 1.00 97.00 90 ILE A N 1
ATOM 688 C CA . ILE A 1 90 ? -6.284 -5.537 4.869 1.00 97.00 90 ILE A CA 1
ATOM 689 C C . ILE A 1 90 ? -6.123 -6.782 5.727 1.00 97.00 90 ILE A C 1
ATOM 691 O O . ILE A 1 90 ? -6.018 -6.690 6.949 1.00 97.00 90 ILE A O 1
ATOM 695 N N . ASP A 1 91 ? -6.033 -7.937 5.084 1.00 96.94 91 ASP A N 1
ATOM 696 C CA . ASP A 1 91 ? -5.724 -9.171 5.795 1.00 96.94 91 ASP A CA 1
ATOM 697 C C . ASP A 1 91 ? -4.251 -9.217 6.226 1.00 96.94 91 ASP A C 1
ATOM 699 O O . ASP A 1 91 ? -3.392 -8.569 5.602 1.00 96.94 91 ASP A O 1
ATOM 703 N N . PRO A 1 92 ? -3.918 -10.035 7.244 1.00 95.81 92 PRO A N 1
ATOM 704 C CA . PRO A 1 92 ? -2.538 -10.333 7.583 1.00 95.81 92 PRO A CA 1
ATOM 705 C C . PRO A 1 92 ? -1.732 -10.726 6.331 1.00 95.81 92 PRO A C 1
ATOM 707 O O . PRO A 1 92 ? -2.188 -11.567 5.542 1.00 95.81 92 PRO A O 1
ATOM 710 N N . PRO A 1 93 ? -0.538 -10.137 6.119 1.00 93.00 93 PRO A N 1
ATOM 711 C CA . PRO A 1 93 ? 0.250 -10.413 4.928 1.00 93.00 93 PRO A CA 1
ATOM 712 C C . PRO A 1 93 ? 0.581 -11.900 4.801 1.00 93.00 93 PRO A C 1
ATOM 714 O O . PRO A 1 93 ? 1.021 -12.529 5.766 1.00 93.00 93 PRO A O 1
ATOM 717 N N . ALA A 1 94 ? 0.444 -12.445 3.592 1.00 91.12 94 ALA A N 1
ATOM 718 C CA . ALA A 1 94 ? 0.849 -13.818 3.319 1.00 91.12 94 ALA A CA 1
ATOM 719 C C . ALA A 1 94 ? 2.368 -13.999 3.537 1.00 91.12 94 ALA A C 1
ATOM 721 O O . ALA A 1 94 ? 3.130 -13.019 3.450 1.00 91.12 94 ALA A O 1
ATOM 722 N N . PRO A 1 95 ? 2.833 -15.243 3.780 1.00 86.56 95 PRO A N 1
ATOM 723 C CA . PRO A 1 95 ? 4.251 -15.542 3.902 1.00 86.56 95 PRO A CA 1
ATOM 724 C C . PRO A 1 95 ? 5.071 -15.005 2.729 1.00 86.56 95 PRO A C 1
ATOM 726 O O . PRO A 1 95 ? 4.592 -14.800 1.613 1.00 86.56 95 PRO A O 1
ATOM 729 N N . TYR A 1 96 ? 6.346 -14.763 3.007 1.00 85.25 96 TYR A N 1
ATOM 730 C CA . TYR A 1 96 ? 7.278 -14.269 2.010 1.00 85.25 96 TYR A CA 1
ATOM 731 C C . TYR A 1 96 ? 7.419 -15.257 0.847 1.00 85.25 96 TYR A C 1
ATOM 733 O O . TYR A 1 96 ? 7.750 -16.424 1.051 1.00 85.25 96 TYR A O 1
ATOM 741 N N . PHE A 1 97 ? 7.240 -14.767 -0.378 1.00 79.81 97 PHE A N 1
ATOM 742 C CA . PHE A 1 97 ? 7.456 -15.567 -1.578 1.00 79.81 97 PHE A CA 1
ATOM 743 C C . PHE A 1 97 ? 8.959 -15.630 -1.876 1.00 79.81 97 PHE A C 1
ATOM 745 O O . PHE A 1 97 ? 9.551 -14.674 -2.402 1.00 79.81 97 PHE A O 1
ATOM 752 N N . ALA A 1 98 ? 9.581 -16.754 -1.506 1.00 75.19 98 ALA A N 1
ATOM 753 C CA . ALA A 1 98 ? 10.990 -17.025 -1.775 1.00 75.19 98 ALA A CA 1
ATOM 754 C C . ALA A 1 98 ? 11.289 -16.915 -3.283 1.00 75.19 98 ALA A C 1
ATOM 756 O O . ALA A 1 98 ? 10.475 -17.281 -4.125 1.00 75.19 98 ALA A O 1
ATOM 757 N N . GLY A 1 99 ? 12.436 -16.327 -3.631 1.00 80.94 99 GLY A N 1
ATOM 758 C CA . GLY A 1 99 ? 12.839 -16.060 -5.020 1.00 80.94 99 GLY A CA 1
ATOM 759 C C . GLY A 1 99 ? 12.308 -14.748 -5.614 1.00 80.94 99 GLY A C 1
ATOM 760 O O . GLY A 1 99 ? 13.014 -14.107 -6.387 1.00 80.94 99 GLY A O 1
ATOM 761 N N . VAL A 1 100 ? 11.130 -14.270 -5.195 1.00 80.19 100 VAL A N 1
ATOM 762 C CA . VAL A 1 100 ? 10.481 -13.078 -5.794 1.00 80.19 100 VAL A CA 1
ATOM 763 C C . VAL A 1 100 ? 10.707 -11.801 -4.968 1.00 80.19 100 VAL A C 1
ATOM 765 O O . VAL A 1 100 ? 10.506 -10.682 -5.441 1.00 80.19 100 VAL A O 1
ATOM 768 N N . LYS A 1 101 ? 11.178 -11.931 -3.722 1.00 89.00 101 LYS A N 1
ATOM 769 C CA . LYS A 1 101 ? 11.348 -10.811 -2.777 1.00 89.00 101 LYS A CA 1
ATOM 770 C C . LYS A 1 101 ? 10.078 -9.967 -2.608 1.00 89.00 101 LYS A C 1
ATOM 772 O O . LYS A 1 101 ? 10.144 -8.735 -2.546 1.00 89.00 101 LYS A O 1
ATOM 777 N N . ALA A 1 102 ? 8.935 -10.641 -2.522 1.00 91.19 102 ALA A N 1
ATOM 778 C CA . ALA A 1 102 ? 7.615 -10.039 -2.383 1.00 91.19 102 ALA A CA 1
ATOM 779 C C . ALA A 1 102 ? 6.852 -10.628 -1.190 1.00 91.19 102 ALA A C 1
ATOM 781 O O . ALA A 1 102 ? 7.112 -11.755 -0.762 1.00 91.19 102 ALA A O 1
ATOM 782 N N . LYS A 1 103 ? 5.901 -9.851 -0.669 1.00 94.25 103 LYS A N 1
ATOM 783 C CA . LYS A 1 103 ? 4.884 -10.311 0.283 1.00 94.25 103 LYS A CA 1
ATOM 784 C C . LYS A 1 103 ? 3.505 -10.217 -0.368 1.00 94.25 103 LYS A C 1
ATOM 786 O O . LYS A 1 103 ? 3.301 -9.375 -1.246 1.00 94.25 103 LYS A O 1
ATOM 791 N N . GLY A 1 104 ? 2.599 -11.099 0.044 1.00 95.62 104 GLY A N 1
ATOM 792 C CA . GLY A 1 104 ? 1.207 -11.068 -0.394 1.00 95.62 104 GLY A CA 1
ATOM 793 C C . GLY A 1 104 ? 0.395 -10.115 0.472 1.00 95.62 104 GLY A C 1
ATOM 794 O O . GLY A 1 104 ? 0.521 -10.146 1.694 1.00 95.62 104 GLY A O 1
ATOM 795 N N . TYR A 1 105 ? -0.442 -9.299 -0.156 1.00 96.88 105 TYR A N 1
ATOM 796 C CA . TYR A 1 105 ? -1.387 -8.407 0.514 1.00 96.88 105 TYR A CA 1
ATOM 797 C C . TYR A 1 105 ? -2.776 -8.581 -0.092 1.00 96.88 105 TYR A C 1
ATOM 799 O O . TYR A 1 105 ? -2.889 -8.861 -1.280 1.00 96.88 105 TYR A O 1
ATOM 807 N N . ARG A 1 106 ? -3.830 -8.419 0.700 1.00 96.50 106 ARG A N 1
ATOM 808 C CA . ARG A 1 106 ? -5.218 -8.548 0.245 1.00 96.50 106 ARG A CA 1
ATOM 809 C C . ARG A 1 106 ? -6.076 -7.552 1.012 1.00 96.50 106 ARG A C 1
ATOM 811 O O . ARG A 1 106 ? -5.802 -7.319 2.187 1.00 96.50 106 ARG A O 1
ATOM 818 N N . LEU A 1 107 ? -7.062 -6.942 0.355 1.00 96.25 107 LEU A N 1
ATOM 819 C CA . LEU A 1 107 ? -8.107 -6.214 1.079 1.00 96.25 107 LEU A CA 1
ATOM 820 C C . LEU A 1 107 ? -8.873 -7.212 1.949 1.00 96.25 107 LEU A C 1
ATOM 822 O O . LEU A 1 107 ? -9.063 -8.352 1.530 1.00 96.25 107 LEU A O 1
ATOM 826 N N . SER A 1 108 ? -9.290 -6.801 3.141 1.00 95.88 108 SER A N 1
ATOM 827 C CA . SER A 1 108 ? -10.114 -7.672 3.976 1.00 95.88 108 SER A CA 1
ATOM 828 C C . SER A 1 108 ? -11.445 -7.968 3.290 1.00 95.88 108 SER A C 1
ATOM 830 O O . SER A 1 108 ? -11.911 -7.203 2.442 1.00 95.88 108 SER A O 1
ATOM 832 N N . GLU A 1 109 ? -12.088 -9.063 3.683 1.00 92.75 109 GLU A N 1
ATOM 833 C CA . GLU A 1 109 ? -13.384 -9.460 3.124 1.00 92.75 109 GLU A CA 1
ATOM 834 C C . GLU A 1 109 ? -14.446 -8.359 3.277 1.00 92.75 109 GLU A C 1
ATOM 836 O O . GLU A 1 109 ? -15.204 -8.102 2.346 1.00 92.75 109 GLU A O 1
ATOM 841 N N . LYS A 1 110 ? -14.412 -7.611 4.389 1.00 92.31 110 LYS A N 1
ATOM 842 C CA . LYS A 1 110 ? -15.284 -6.453 4.650 1.00 92.31 110 LYS A CA 1
ATOM 843 C C . LYS A 1 110 ? -15.150 -5.345 3.599 1.00 92.31 110 LYS A C 1
ATOM 845 O O . LYS A 1 110 ? -16.103 -4.612 3.348 1.00 92.31 110 LYS A O 1
ATOM 850 N N . MET A 1 111 ? -13.960 -5.195 3.023 1.00 92.06 111 MET A N 1
ATOM 851 C CA . MET A 1 111 ? -13.657 -4.169 2.026 1.00 92.06 111 MET A CA 1
ATOM 852 C C . MET A 1 111 ? -13.954 -4.630 0.594 1.00 92.06 111 MET A C 1
ATOM 854 O O . MET A 1 111 ? -13.980 -3.801 -0.319 1.00 92.06 111 MET A O 1
ATOM 858 N N . LEU A 1 112 ? -14.167 -5.930 0.365 1.00 87.56 112 LEU A N 1
ATOM 859 C CA . LEU A 1 112 ? -14.501 -6.452 -0.957 1.00 87.56 112 LEU A CA 1
ATOM 860 C C . LEU A 1 112 ? -15.918 -6.026 -1.360 1.00 87.56 112 LEU A C 1
ATOM 862 O O . LEU A 1 112 ? -16.849 -6.054 -0.563 1.00 87.56 112 LEU A O 1
ATOM 866 N N . GLY A 1 113 ? -16.081 -5.614 -2.619 1.00 84.75 113 GLY A N 1
ATOM 867 C CA . GLY A 1 113 ? -17.373 -5.174 -3.158 1.00 84.75 113 GLY A CA 1
ATOM 868 C C . GLY A 1 113 ? -17.822 -3.779 -2.711 1.00 84.75 113 GLY A C 1
ATOM 869 O O . GLY A 1 113 ? -18.867 -3.312 -3.160 1.00 84.75 113 GLY A O 1
ATOM 870 N N . GLN A 1 114 ? -17.042 -3.087 -1.876 1.00 89.75 114 GLN A N 1
ATOM 871 C CA . GLN A 1 114 ? -17.347 -1.711 -1.503 1.00 89.75 114 GLN A CA 1
ATOM 872 C C . GLN A 1 114 ? -17.145 -0.731 -2.663 1.00 89.75 114 GLN A C 1
ATOM 874 O O . GLN A 1 114 ? -16.339 -0.942 -3.572 1.00 89.75 114 GLN A O 1
ATOM 879 N N . ASN A 1 115 ? -17.855 0.396 -2.592 1.00 93.44 115 ASN A N 1
ATOM 880 C CA . ASN A 1 115 ? -17.659 1.506 -3.515 1.00 93.44 115 ASN A CA 1
ATOM 881 C C . ASN A 1 115 ? -16.267 2.118 -3.342 1.00 93.44 115 ASN A C 1
ATOM 883 O O . ASN A 1 115 ? -15.745 2.215 -2.232 1.00 93.44 115 ASN A O 1
ATOM 887 N N . TYR A 1 116 ? -15.697 2.605 -4.441 1.00 93.94 116 TYR A N 1
ATOM 888 C CA . TYR A 1 116 ? -14.417 3.304 -4.436 1.00 93.94 116 TYR A CA 1
ATOM 889 C C . TYR A 1 116 ? -14.618 4.799 -4.658 1.00 93.94 116 TYR A C 1
ATOM 891 O O . TYR A 1 116 ? -15.461 5.223 -5.447 1.00 93.94 116 TYR A O 1
ATOM 899 N N . ARG A 1 117 ? -13.791 5.605 -3.995 1.00 94.75 117 ARG A N 1
ATOM 900 C CA . ARG A 1 117 ? -13.681 7.046 -4.232 1.00 94.75 117 ARG A CA 1
ATOM 901 C C . ARG A 1 117 ? -12.282 7.401 -4.710 1.00 94.75 117 ARG A C 1
ATOM 903 O O . ARG A 1 117 ? -11.307 6.728 -4.376 1.00 94.75 117 ARG A O 1
ATOM 910 N N . LEU A 1 118 ? -12.189 8.485 -5.473 1.00 94.81 118 LEU A N 1
ATOM 911 C CA . LEU A 1 118 ? -10.912 9.039 -5.905 1.00 94.81 118 LEU A CA 1
ATOM 912 C C . LEU A 1 118 ? -10.399 10.037 -4.866 1.00 94.81 118 LEU A C 1
ATOM 914 O O . LEU A 1 118 ? -11.107 10.961 -4.473 1.00 94.81 118 LEU A O 1
ATOM 918 N N . VAL A 1 119 ? -9.154 9.855 -4.436 1.00 93.88 119 VAL A N 1
ATOM 919 C CA . VAL A 1 119 ? -8.480 10.719 -3.464 1.00 93.88 119 VAL A CA 1
ATOM 920 C C . VAL A 1 119 ? -7.174 11.222 -4.058 1.00 93.88 119 VAL A C 1
ATOM 922 O O . VAL A 1 119 ? -6.378 10.444 -4.580 1.00 93.88 119 VAL A O 1
ATOM 925 N N . MET A 1 120 ? -6.938 12.530 -3.974 1.00 93.75 120 MET A N 1
ATOM 926 C CA . MET A 1 120 ? -5.649 13.117 -4.339 1.00 93.75 120 MET A CA 1
ATOM 927 C C . MET A 1 120 ? -4.639 12.944 -3.206 1.00 93.75 120 MET A C 1
ATOM 929 O O . MET A 1 120 ? -4.946 13.246 -2.051 1.00 93.75 120 MET A O 1
ATOM 933 N N . LEU A 1 121 ? -3.414 12.541 -3.550 1.00 93.44 121 LEU A N 1
ATOM 934 C CA . LEU A 1 121 ? -2.292 12.579 -2.610 1.00 93.44 121 LEU A CA 1
ATOM 935 C C . LEU A 1 121 ? -1.896 14.021 -2.261 1.00 93.44 121 LEU A C 1
ATOM 937 O O . LEU A 1 121 ? -1.788 14.883 -3.135 1.00 93.44 121 LEU A O 1
ATOM 941 N N . ARG A 1 122 ? -1.630 14.266 -0.976 1.00 92.94 122 ARG A N 1
ATOM 942 C CA . ARG A 1 122 ? -1.222 15.559 -0.407 1.00 92.94 122 ARG A CA 1
ATOM 943 C C . ARG A 1 122 ? 0.299 15.644 -0.202 1.00 92.94 122 ARG A C 1
ATOM 945 O O . ARG A 1 122 ? 0.894 16.706 -0.388 1.00 92.94 122 ARG A O 1
AT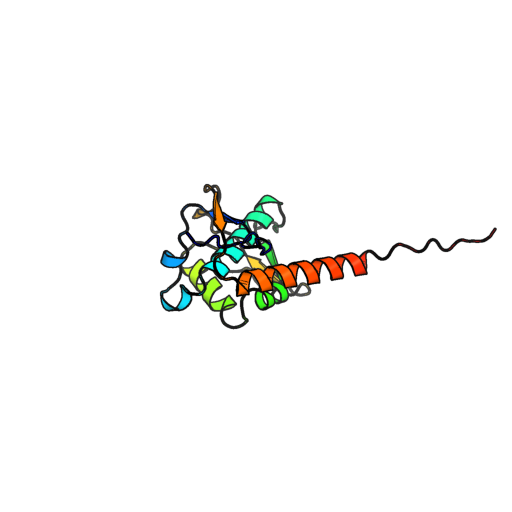OM 952 N N . ASP A 1 123 ? 0.952 14.536 0.151 1.00 93.19 123 ASP A N 1
ATOM 953 C CA . ASP A 1 123 ? 2.392 14.434 0.396 1.00 93.19 123 ASP A CA 1
ATOM 954 C C . ASP A 1 123 ? 3.180 14.480 -0.923 1.00 93.19 123 ASP A C 1
ATOM 956 O O . ASP A 1 123 ? 3.397 13.478 -1.612 1.00 93.19 123 ASP A O 1
ATOM 960 N N . ARG A 1 124 ? 3.702 15.669 -1.237 1.00 92.50 124 ARG A N 1
ATOM 961 C CA . ARG A 1 124 ? 4.548 15.912 -2.416 1.00 92.50 124 ARG A CA 1
ATOM 962 C C . ARG A 1 124 ? 5.807 15.041 -2.454 1.00 92.50 124 ARG A C 1
ATOM 964 O O . ARG A 1 124 ? 6.293 14.731 -3.540 1.00 92.50 124 ARG A O 1
ATOM 971 N N . GLN A 1 125 ? 6.370 14.660 -1.305 1.00 93.19 125 GLN A N 1
ATOM 972 C CA . GLN A 1 125 ? 7.553 13.795 -1.260 1.00 93.19 125 GLN A CA 1
ATOM 973 C C . GLN A 1 125 ? 7.188 12.344 -1.556 1.00 93.19 125 GLN A C 1
ATOM 975 O O . GLN A 1 125 ? 7.989 11.618 -2.146 1.00 93.19 125 GLN A O 1
ATOM 980 N N . LEU A 1 126 ? 5.995 11.900 -1.159 1.00 94.00 126 LEU A N 1
ATOM 981 C CA . LEU A 1 126 ? 5.482 10.598 -1.572 1.00 94.00 126 LEU A CA 1
ATOM 982 C C . LEU A 1 126 ? 5.226 10.559 -3.080 1.00 94.00 126 LEU A C 1
ATOM 984 O O . LEU A 1 126 ? 5.704 9.638 -3.736 1.00 94.00 126 LEU A O 1
ATOM 988 N N . VAL A 1 127 ? 4.573 11.583 -3.640 1.00 94.12 127 VAL A N 1
ATOM 989 C CA . VAL A 1 127 ? 4.331 11.682 -5.092 1.00 94.12 127 VAL A CA 1
ATOM 990 C C . VAL A 1 127 ? 5.642 11.581 -5.874 1.00 94.12 127 VAL A C 1
ATOM 992 O O . VAL A 1 127 ? 5.772 10.718 -6.739 1.00 94.12 127 VAL A O 1
ATOM 995 N N . LYS A 1 128 ? 6.666 12.356 -5.491 1.00 93.56 128 LYS A N 1
ATOM 996 C CA . LYS A 1 128 ? 7.999 12.277 -6.114 1.00 93.56 128 LYS A CA 1
ATOM 997 C C . LYS A 1 128 ? 8.618 10.880 -6.027 1.00 93.56 128 LYS A C 1
ATOM 999 O O . LYS A 1 128 ? 9.270 10.443 -6.971 1.00 93.56 128 LYS A O 1
ATOM 1004 N N . ARG A 1 129 ? 8.456 10.178 -4.899 1.00 94.44 129 ARG A N 1
ATOM 1005 C CA . ARG A 1 129 ? 8.951 8.799 -4.736 1.00 94.44 129 ARG A CA 1
ATOM 1006 C C . ARG A 1 129 ? 8.210 7.826 -5.654 1.00 94.44 129 ARG A C 1
ATOM 1008 O O . ARG A 1 129 ? 8.864 7.020 -6.305 1.00 94.44 129 ARG A O 1
ATOM 1015 N N . ILE A 1 130 ? 6.887 7.946 -5.763 1.00 93.94 130 ILE A N 1
ATOM 1016 C CA . ILE A 1 130 ? 6.064 7.138 -6.677 1.00 93.94 130 ILE A CA 1
ATOM 1017 C C . ILE A 1 130 ? 6.487 7.369 -8.131 1.00 93.94 130 ILE A C 1
ATOM 1019 O O . ILE A 1 130 ? 6.681 6.410 -8.873 1.00 93.94 130 ILE A O 1
ATOM 1023 N N . GLU A 1 131 ? 6.654 8.624 -8.547 1.00 93.12 131 GLU A N 1
ATOM 1024 C CA . GLU A 1 131 ? 7.063 8.972 -9.912 1.00 93.12 131 GLU A CA 1
ATOM 1025 C C . GLU A 1 131 ? 8.450 8.429 -10.255 1.00 93.12 131 GLU A C 1
ATOM 1027 O O . GLU A 1 131 ? 8.620 7.801 -11.300 1.00 93.12 131 GLU A O 1
ATOM 1032 N N . ARG A 1 132 ? 9.426 8.611 -9.355 1.00 93.75 132 ARG A N 1
ATOM 1033 C CA . ARG A 1 132 ? 10.779 8.056 -9.516 1.00 93.75 132 ARG A CA 1
ATOM 1034 C C . ARG A 1 132 ? 10.755 6.541 -9.643 1.00 93.75 132 ARG A C 1
ATOM 1036 O O . ARG A 1 132 ? 11.432 5.994 -10.505 1.00 93.75 132 ARG A O 1
ATOM 1043 N N . GLU A 1 133 ? 9.964 5.872 -8.813 1.00 93.69 133 GLU A N 1
ATOM 1044 C CA . GLU A 1 133 ? 9.870 4.417 -8.840 1.00 93.69 133 GLU A CA 1
ATOM 1045 C C . GLU A 1 133 ? 9.193 3.916 -10.124 1.00 93.69 133 GLU A C 1
ATOM 1047 O O . GLU A 1 133 ? 9.655 2.955 -10.735 1.00 93.69 133 GLU A O 1
ATOM 1052 N N . ARG A 1 134 ? 8.153 4.611 -10.601 1.00 91.44 134 ARG A N 1
ATOM 1053 C CA . ARG A 1 134 ? 7.527 4.334 -11.904 1.00 91.44 134 ARG A CA 1
ATOM 1054 C C . ARG A 1 134 ? 8.497 4.534 -13.064 1.00 91.44 134 ARG A C 1
ATOM 1056 O O . ARG A 1 134 ? 8.479 3.747 -14.003 1.00 91.44 134 ARG A O 1
ATOM 1063 N N . GLU A 1 135 ? 9.308 5.588 -13.031 1.00 93.25 135 GLU A N 1
ATOM 1064 C CA . GLU A 1 135 ? 10.340 5.839 -14.043 1.00 93.25 135 GLU A CA 1
ATOM 1065 C C . GLU A 1 135 ? 11.405 4.739 -14.036 1.00 93.25 135 GLU A C 1
ATOM 1067 O O . GLU A 1 135 ? 11.682 4.158 -15.082 1.00 93.25 135 GLU A O 1
ATOM 1072 N N . ARG A 1 136 ? 11.920 4.372 -12.855 1.00 92.44 136 ARG A N 1
ATOM 1073 C CA . ARG A 1 136 ? 12.871 3.263 -12.689 1.00 92.44 136 ARG A CA 1
ATOM 1074 C C . ARG A 1 136 ? 12.332 1.968 -13.300 1.00 92.44 136 ARG A C 1
ATOM 1076 O O . ARG A 1 136 ? 13.022 1.326 -14.085 1.00 92.44 136 ARG A O 1
ATOM 1083 N N . LEU A 1 137 ? 11.085 1.608 -12.987 1.00 88.19 137 LEU A N 1
ATOM 1084 C CA . LEU A 1 137 ? 10.443 0.403 -13.522 1.00 88.19 137 LEU A CA 1
ATOM 1085 C C . LEU A 1 137 ? 10.245 0.467 -15.043 1.00 88.19 137 LEU A C 1
ATOM 1087 O O . LEU A 1 137 ? 10.454 -0.539 -15.716 1.00 88.19 137 LEU A O 1
ATOM 1091 N N . ARG A 1 138 ? 9.889 1.634 -15.599 1.00 88.81 138 ARG A N 1
ATOM 1092 C CA . ARG A 1 138 ? 9.783 1.824 -17.056 1.00 88.81 138 ARG A CA 1
ATOM 1093 C C . ARG A 1 138 ? 11.132 1.641 -17.751 1.00 88.81 138 ARG A C 1
ATOM 1095 O O . ARG A 1 138 ? 11.193 0.958 -18.768 1.00 88.81 138 ARG A O 1
ATOM 1102 N N . GLN A 1 139 ? 12.211 2.179 -17.186 1.00 89.19 139 GLN A N 1
ATOM 1103 C CA . GLN A 1 139 ? 13.567 2.008 -17.721 1.00 89.19 139 GLN A CA 1
ATOM 1104 C C . GLN A 1 139 ? 14.039 0.550 -17.647 1.00 89.19 139 GLN A C 1
ATOM 1106 O O . GLN A 1 139 ? 14.621 0.042 -18.602 1.00 89.19 139 GLN A O 1
ATOM 1111 N N . GLU A 1 140 ? 13.745 -0.149 -16.547 1.00 86.88 140 GLU A N 1
ATOM 1112 C CA . GLU A 1 140 ? 14.045 -1.580 -16.397 1.00 86.88 140 GLU A CA 1
ATOM 1113 C C . GLU A 1 140 ? 13.251 -2.460 -17.365 1.00 86.88 140 GLU A C 1
ATOM 1115 O O . GLU A 1 140 ? 13.772 -3.454 -17.867 1.00 86.88 140 GLU A O 1
ATOM 1120 N N . GLN A 1 141 ? 11.994 -2.113 -17.643 1.00 83.75 141 GLN A N 1
ATOM 1121 C CA . GLN A 1 141 ? 11.218 -2.794 -18.676 1.00 83.75 141 GLN A CA 1
ATOM 1122 C C . GLN A 1 141 ? 11.803 -2.519 -20.065 1.00 83.75 141 GLN A C 1
ATOM 1124 O O . GLN A 1 141 ? 12.040 -3.464 -20.813 1.00 83.75 141 GLN A O 1
ATOM 1129 N N . ALA A 1 142 ? 12.125 -1.264 -20.387 1.00 85.38 142 ALA A N 1
ATOM 1130 C CA . ALA A 1 142 ? 12.696 -0.892 -21.680 1.00 85.38 142 ALA A CA 1
ATOM 1131 C C . ALA A 1 142 ? 14.053 -1.569 -21.952 1.00 85.38 142 ALA A C 1
ATOM 1133 O O . ALA A 1 142 ? 14.301 -2.015 -23.070 1.00 85.38 142 ALA A O 1
ATOM 1134 N N . SER A 1 143 ? 14.915 -1.711 -20.938 1.00 82.06 143 SER A N 1
ATOM 1135 C CA . SER A 1 143 ? 16.221 -2.372 -21.086 1.00 82.06 143 SER A CA 1
ATOM 1136 C C . SER A 1 143 ? 16.119 -3.885 -21.293 1.00 82.06 143 SER A C 1
ATOM 1138 O O . SER A 1 143 ? 16.987 -4.477 -21.931 1.00 82.06 143 SER A O 1
ATOM 1140 N N . ARG A 1 144 ? 15.045 -4.520 -20.806 1.00 79.19 144 ARG A N 1
ATOM 1141 C CA . ARG A 1 144 ? 14.736 -5.929 -21.104 1.00 79.19 144 ARG A CA 1
ATOM 1142 C C . ARG A 1 144 ? 14.201 -6.121 -22.523 1.00 79.19 144 ARG A C 1
ATOM 1144 O O . ARG A 1 144 ? 14.384 -7.190 -23.089 1.00 79.19 144 ARG A O 1
ATOM 1151 N N . TRP A 1 145 ? 13.562 -5.099 -23.087 1.00 66.94 145 TRP A N 1
ATOM 1152 C CA . TRP A 1 145 ? 12.961 -5.103 -24.423 1.00 66.94 145 TRP A CA 1
ATOM 1153 C C . TRP A 1 145 ? 13.932 -4.599 -25.506 1.00 66.94 145 TRP A C 1
ATOM 1155 O O . TRP A 1 145 ? 13.499 -4.022 -26.505 1.00 66.94 145 TRP A O 1
ATOM 1165 N N . LEU A 1 146 ? 15.250 -4.795 -25.338 1.00 54.09 146 LEU A N 1
ATOM 1166 C CA . LEU A 1 146 ? 16.202 -4.505 -26.414 1.00 54.09 146 LEU A CA 1
ATOM 1167 C C . LEU A 1 146 ? 15.775 -5.275 -27.679 1.00 54.09 146 LEU A C 1
ATOM 1169 O O . LEU A 1 146 ? 15.529 -6.481 -27.597 1.00 54.09 146 LEU A O 1
ATOM 1173 N N . PRO A 1 147 ? 15.663 -4.603 -28.841 1.00 51.94 147 PRO A N 1
ATOM 1174 C CA . PRO A 1 147 ? 15.209 -5.246 -30.062 1.00 51.94 147 PRO A CA 1
ATOM 1175 C C . PRO A 1 147 ? 16.155 -6.397 -30.396 1.00 51.94 147 PRO A C 1
ATOM 1177 O O . PRO A 1 147 ? 17.376 -6.216 -30.400 1.00 51.94 147 PRO A O 1
ATOM 1180 N N . ILE A 1 148 ? 15.587 -7.569 -30.694 1.00 54.38 148 ILE A N 1
ATOM 1181 C CA . ILE A 1 148 ? 16.304 -8.669 -31.339 1.00 54.38 148 ILE A CA 1
ATOM 1182 C C . ILE A 1 148 ? 16.963 -8.057 -32.577 1.00 54.38 148 ILE A C 1
ATOM 1184 O O . ILE A 1 148 ? 16.287 -7.727 -33.553 1.00 54.38 148 ILE A O 1
ATOM 1188 N N . ARG A 1 149 ? 18.279 -7.820 -32.527 1.00 51.81 149 ARG A N 1
ATOM 1189 C CA . ARG A 1 149 ? 19.026 -7.435 -33.721 1.00 51.81 149 ARG A CA 1
ATOM 1190 C C . ARG A 1 149 ? 18.904 -8.622 -34.662 1.00 51.81 149 ARG A C 1
ATOM 1192 O O . ARG A 1 149 ? 19.489 -9.667 -34.391 1.00 51.81 149 ARG A O 1
ATOM 1199 N N . TYR A 1 150 ? 18.133 -8.470 -35.736 1.00 48.78 150 TYR A N 1
ATOM 1200 C CA . TYR A 1 150 ? 18.175 -9.394 -36.859 1.00 48.78 150 TYR A CA 1
ATOM 1201 C C . TYR A 1 150 ? 19.641 -9.519 -37.277 1.00 48.78 150 TYR A C 1
ATOM 1203 O O . TYR A 1 150 ? 20.230 -8.578 -37.814 1.00 48.78 150 TYR A O 1
ATOM 1211 N N . VAL A 1 151 ? 20.250 -10.667 -36.981 1.00 43.53 151 VAL A N 1
ATOM 1212 C CA . VAL A 1 151 ? 21.515 -11.057 -37.590 1.00 43.53 151 VAL A CA 1
ATOM 1213 C C . VAL A 1 151 ? 21.190 -11.228 -39.065 1.00 43.53 151 VAL A C 1
ATOM 1215 O O . VAL A 1 151 ? 20.564 -12.202 -39.472 1.00 43.53 151 VAL A O 1
ATOM 1218 N N . ARG A 1 152 ? 21.521 -10.209 -39.856 1.00 43.44 152 ARG A N 1
ATOM 1219 C CA . ARG A 1 152 ? 21.366 -10.215 -41.306 1.00 43.44 152 ARG A CA 1
ATOM 1220 C C . ARG A 1 152 ? 22.343 -11.258 -41.850 1.00 43.44 152 ARG A C 1
ATOM 1222 O O . ARG A 1 152 ? 23.504 -10.938 -42.090 1.00 43.44 152 ARG A O 1
ATOM 1229 N N . MET A 1 153 ? 21.898 -12.508 -41.977 1.00 41.84 153 MET A N 1
ATOM 1230 C CA . MET A 1 153 ? 22.611 -13.514 -42.759 1.00 41.84 153 MET A CA 1
ATOM 1231 C C . MET A 1 153 ? 22.679 -12.987 -44.193 1.00 41.84 153 MET A C 1
ATOM 1233 O O . MET A 1 153 ? 21.652 -12.806 -44.847 1.00 41.84 153 MET A O 1
ATOM 1237 N N . ARG A 1 154 ? 23.888 -12.636 -44.639 1.00 44.88 154 ARG A N 1
ATOM 1238 C CA . ARG A 1 154 ? 24.170 -12.455 -46.062 1.00 44.88 154 ARG A CA 1
ATOM 1239 C C . ARG A 1 154 ? 24.146 -13.854 -46.678 1.00 44.88 154 ARG A C 1
ATOM 1241 O O . ARG A 1 154 ? 24.941 -14.691 -46.254 1.00 44.88 154 ARG A O 1
ATOM 1248 N N . LEU A 1 155 ? 23.189 -14.0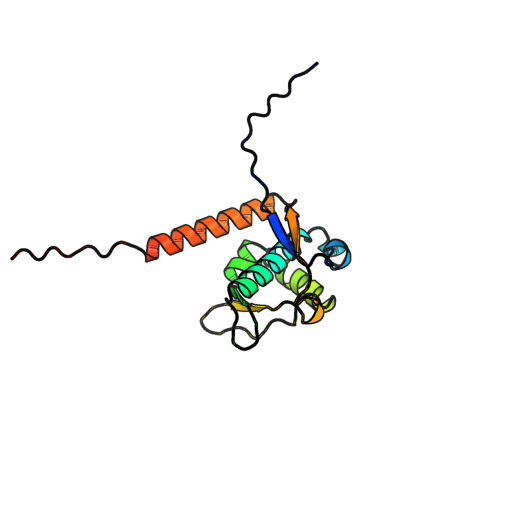85 -47.575 1.00 57.22 155 LEU A N 1
ATOM 1249 C CA . LEU A 1 155 ? 23.244 -15.164 -48.561 1.00 57.22 155 LEU A CA 1
ATOM 1250 C C . LEU A 1 155 ? 24.350 -14.861 -49.576 1.00 57.22 155 LEU A C 1
ATOM 1252 O O . LEU A 1 155 ? 24.562 -13.653 -49.845 1.00 57.22 155 LEU A O 1
#

Sequence (155 aa):
MRSLSVSGRSVNAPLLAVPAEIDPEQVLPTRLRCRADNALWMLHTIAVKTAYGETDERGYVRLHSAILRGIMSKRAQPEVVQALVDAEVIDPPAPYFAGVKAKGYRLSEKMLGQNYRLVMLRDRQLVKRIERERERLRQEQASRWLPIRYVRMRL

Secondary structure (DSSP, 8-state):
------------PPEEEEETT--HHHHS-GGGGGGHHHHHHHHHHHHHHHHTT-B-TTSPEEEEHHHHHHHS-TTHHHHHHHHHHHTTSBPPPEEEETTTTEEEE-B-GGGTT--EEEEE---HHHHHHHHHHHHHHHHHHHHHT----------

pLDDT: mean 85.95, std 16.54, range [37.31, 97.38]

Radius of gyration: 19.29 Å; chains: 1; bounding box: 42×62×64 Å

Foldseek 3Di:
DDDDPPPDPPPQFDKAWAFPPDDLCVLADVVCNVVSLLLRVVRRVLVVCLVVVCADPVSWHWDAPVLNCLQQPPVNSVRSVVSCCVSQQKPDWADQDPPRNTITIHGGPVRPPGGIDIDGDPDPVSSVSNVVSVVVVVVVVVVVPDPPPPPPPDD